Protein AF-A0A2N2NI74-F1 (afdb_monomer_lite)

Radius of gyration: 17.76 Å; chains: 1; bounding box: 33×50×48 Å

Structure (mmCIF, N/CA/C/O backbone):
data_AF-A0A2N2NI74-F1
#
_entry.id   AF-A0A2N2NI74-F1
#
loop_
_atom_site.group_PDB
_atom_site.id
_atom_site.type_symbol
_atom_site.label_atom_id
_atom_site.label_alt_id
_atom_site.label_comp_id
_atom_site.label_asym_id
_atom_site.label_entity_id
_atom_site.label_seq_id
_atom_site.pdbx_PDB_ins_code
_atom_site.Cartn_x
_atom_site.Cartn_y
_atom_site.Cartn_z
_atom_site.occupancy
_atom_site.B_iso_or_equiv
_atom_site.auth_seq_id
_atom_site.auth_comp_id
_atom_site.auth_asym_id
_atom_site.auth_atom_id
_atom_site.pdbx_PDB_model_num
ATOM 1 N N . MET A 1 1 ? 14.004 14.098 11.185 1.00 42.38 1 MET A N 1
ATOM 2 C CA . MET A 1 1 ? 12.969 13.090 10.872 1.00 42.38 1 MET A CA 1
ATOM 3 C C . MET A 1 1 ? 12.201 13.603 9.666 1.00 42.38 1 MET A C 1
ATOM 5 O O . MET A 1 1 ? 11.615 14.668 9.789 1.00 42.38 1 MET A O 1
ATOM 9 N N . ASN A 1 2 ? 12.260 12.919 8.519 1.00 49.16 2 ASN A N 1
ATOM 10 C CA . ASN A 1 2 ? 11.377 13.231 7.388 1.00 49.16 2 ASN A CA 1
ATOM 11 C C . ASN A 1 2 ? 9.978 12.703 7.722 1.00 49.16 2 ASN A C 1
ATOM 13 O O . ASN A 1 2 ? 9.843 11.542 8.106 1.00 49.16 2 ASN A O 1
ATOM 17 N N . ALA A 1 3 ? 8.964 13.563 7.633 1.00 59.78 3 ALA A N 1
ATOM 18 C CA . ALA A 1 3 ? 7.573 13.231 7.950 1.00 59.78 3 ALA A CA 1
ATOM 19 C C . ALA A 1 3 ? 6.916 12.321 6.892 1.00 59.78 3 ALA A C 1
ATOM 21 O O . ALA A 1 3 ? 5.827 11.801 7.108 1.00 59.78 3 ALA A O 1
ATOM 22 N N . ASP A 1 4 ? 7.599 12.103 5.772 1.00 76.06 4 ASP A N 1
ATOM 23 C CA . ASP A 1 4 ? 7.008 11.584 4.540 1.00 76.06 4 ASP A CA 1
ATOM 24 C C . ASP A 1 4 ? 6.748 10.070 4.560 1.00 76.06 4 ASP A C 1
ATOM 26 O O . ASP A 1 4 ? 6.106 9.554 3.652 1.00 76.06 4 ASP A O 1
ATOM 30 N N . GLY A 1 5 ? 7.247 9.345 5.566 1.00 83.25 5 GLY A N 1
ATOM 31 C CA . GLY A 1 5 ? 7.149 7.883 5.662 1.00 83.25 5 GLY A CA 1
ATOM 32 C C . GLY A 1 5 ? 6.223 7.373 6.760 1.00 83.25 5 GLY A C 1
ATOM 33 O O . GLY A 1 5 ? 6.423 6.263 7.246 1.00 83.25 5 GLY A O 1
ATOM 34 N N . TYR A 1 6 ? 5.254 8.174 7.205 1.00 90.00 6 TYR A N 1
ATOM 35 C CA . TYR A 1 6 ? 4.333 7.772 8.266 1.00 90.00 6 TYR A CA 1
ATOM 36 C C . TYR A 1 6 ? 2.890 7.702 7.787 1.00 90.00 6 TYR A C 1
ATOM 38 O O . TYR A 1 6 ? 2.381 8.612 7.139 1.00 90.00 6 TYR A O 1
ATOM 46 N N . LEU A 1 7 ? 2.218 6.634 8.200 1.00 91.19 7 LEU A N 1
ATOM 47 C CA . LEU A 1 7 ? 0.772 6.502 8.171 1.00 91.19 7 LEU A CA 1
ATOM 48 C C . LEU A 1 7 ? 0.187 6.875 9.521 1.00 91.19 7 LEU A C 1
ATOM 50 O O . LEU A 1 7 ? 0.759 6.539 10.558 1.00 91.19 7 LEU A O 1
ATOM 54 N N . VAL A 1 8 ? -0.972 7.526 9.508 1.00 90.94 8 VAL A N 1
ATOM 55 C CA . VAL A 1 8 ? -1.662 7.955 10.724 1.00 90.94 8 VAL A CA 1
ATOM 56 C C . VAL A 1 8 ? -3.137 7.583 10.636 1.00 90.94 8 VAL A C 1
ATOM 58 O O . VAL A 1 8 ? -3.795 7.902 9.648 1.00 90.94 8 VAL A O 1
ATOM 61 N N . ILE A 1 9 ? -3.661 6.943 11.683 1.00 89.62 9 ILE A N 1
ATOM 62 C CA . ILE A 1 9 ? -5.106 6.805 11.890 1.00 89.62 9 ILE A CA 1
ATOM 63 C C . ILE A 1 9 ? -5.584 8.002 12.703 1.00 89.62 9 ILE A C 1
ATOM 65 O O . ILE A 1 9 ? -5.093 8.253 13.807 1.00 89.62 9 ILE A O 1
ATOM 69 N N . LEU A 1 10 ? -6.573 8.711 12.166 1.00 89.69 10 LEU A N 1
ATOM 70 C CA . LEU A 1 10 ? -7.230 9.832 12.827 1.00 89.69 10 LEU A CA 1
ATOM 71 C C . LEU A 1 10 ? -8.628 9.412 13.287 1.00 89.69 10 LEU A C 1
ATOM 73 O O . LEU A 1 10 ? -9.407 8.878 12.498 1.00 89.69 10 LEU A O 1
ATOM 77 N N . ASP A 1 11 ? -8.960 9.688 14.547 1.00 85.88 11 ASP A N 1
ATOM 78 C CA . ASP A 1 11 ? -10.346 9.675 15.005 1.00 85.88 11 ASP A CA 1
ATOM 79 C C . ASP A 1 11 ? -11.043 10.960 14.552 1.00 85.88 11 ASP A C 1
ATOM 81 O O . ASP A 1 11 ? -10.556 12.061 14.822 1.00 85.88 11 ASP A O 1
ATOM 85 N N . ILE A 1 12 ? -12.180 10.804 13.873 1.00 88.06 12 ILE A N 1
ATOM 86 C CA . ILE A 1 12 ? -13.039 11.901 13.404 1.00 88.06 12 ILE A CA 1
ATOM 87 C C . ILE A 1 12 ? -14.424 11.890 14.065 1.00 88.06 12 ILE A C 1
ATOM 89 O O . ILE A 1 12 ? -15.326 12.601 13.628 1.00 88.06 12 ILE A O 1
ATOM 93 N N . SER A 1 13 ? -14.625 11.062 15.094 1.00 86.62 13 SER A N 1
ATOM 94 C CA . SER A 1 13 ? -15.914 10.938 15.787 1.00 86.62 13 SER A CA 1
ATOM 95 C C . SER A 1 13 ? -16.291 12.192 16.583 1.00 86.62 13 SER A C 1
ATOM 97 O O . SER A 1 13 ? -17.473 12.519 16.694 1.00 86.62 13 SER A O 1
ATOM 99 N N . THR A 1 14 ? -15.307 12.936 17.093 1.00 82.25 14 THR A N 1
ATOM 100 C CA . THR A 1 14 ? -15.507 14.250 17.717 1.00 82.25 14 THR A CA 1
ATOM 101 C C . THR A 1 14 ? -15.505 15.361 16.675 1.00 82.25 14 THR A C 1
ATOM 103 O O . THR A 1 14 ? -14.507 15.596 15.995 1.00 82.25 14 THR A O 1
ATOM 106 N N . GLN A 1 15 ? -16.611 16.105 16.593 1.00 74.25 15 GLN A N 1
ATOM 107 C CA . GLN A 1 15 ? -16.700 17.292 15.745 1.00 74.25 15 GLN A CA 1
ATOM 108 C C . GLN A 1 15 ? -15.583 18.286 16.112 1.00 74.25 15 GLN A C 1
ATOM 110 O O . GLN A 1 15 ? -15.420 18.649 17.275 1.00 74.25 15 GLN A O 1
ATOM 115 N N . ASN A 1 16 ? -14.834 18.728 15.098 1.00 73.88 16 ASN A N 1
ATOM 116 C CA . ASN A 1 16 ? -13.759 19.729 15.154 1.00 73.88 16 ASN A CA 1
ATOM 117 C C . ASN A 1 16 ? -12.423 19.309 15.793 1.00 73.88 16 ASN A C 1
ATOM 119 O O . ASN A 1 16 ? -11.556 20.168 15.958 1.00 73.88 16 ASN A O 1
ATOM 123 N N . MET A 1 17 ? -12.204 18.029 16.110 1.00 81.00 17 MET A N 1
ATOM 124 C CA . MET A 1 17 ? -10.887 17.556 16.552 1.00 81.00 17 MET A CA 1
ATOM 125 C C . MET A 1 17 ? -10.465 16.288 15.820 1.00 81.00 17 MET A C 1
ATOM 127 O O . MET A 1 17 ? -11.183 15.294 15.822 1.00 81.00 17 MET A O 1
ATOM 131 N N . PHE A 1 18 ? -9.259 16.330 15.254 1.00 86.19 18 PHE A N 1
ATOM 132 C CA . PHE A 1 18 ? -8.553 15.159 14.750 1.00 86.19 18 PHE A CA 1
ATOM 133 C C . PHE A 1 18 ? -7.617 14.658 15.841 1.00 86.19 18 PHE A C 1
ATOM 135 O O . PHE A 1 18 ? -6.635 15.323 16.177 1.00 86.19 18 PHE A O 1
ATOM 142 N N . THR A 1 19 ? -7.911 13.493 16.407 1.00 85.94 19 THR A N 1
ATOM 143 C CA . THR A 1 19 ? -7.011 12.851 17.368 1.00 85.94 19 THR A CA 1
ATOM 144 C C . THR A 1 19 ? -6.275 11.719 16.671 1.00 85.94 19 THR A C 1
ATOM 146 O O . THR A 1 19 ? -6.901 10.804 16.146 1.00 85.94 19 THR A O 1
ATOM 149 N N . SER A 1 20 ? -4.942 11.780 16.648 1.00 87.31 20 SER A N 1
ATOM 150 C CA . SER A 1 20 ? -4.131 10.648 16.194 1.00 87.31 20 SER A CA 1
ATOM 151 C C . SER A 1 20 ? -4.301 9.492 17.176 1.00 87.31 20 SER A C 1
ATOM 153 O O . SER A 1 20 ? -3.987 9.636 18.357 1.00 87.31 20 SER A O 1
ATOM 155 N N . ILE A 1 21 ? -4.827 8.366 16.692 1.00 89.19 21 ILE A N 1
ATOM 156 C CA . ILE A 1 21 ? -4.970 7.135 17.482 1.00 89.19 21 ILE A CA 1
ATOM 157 C C . ILE A 1 21 ? -3.691 6.307 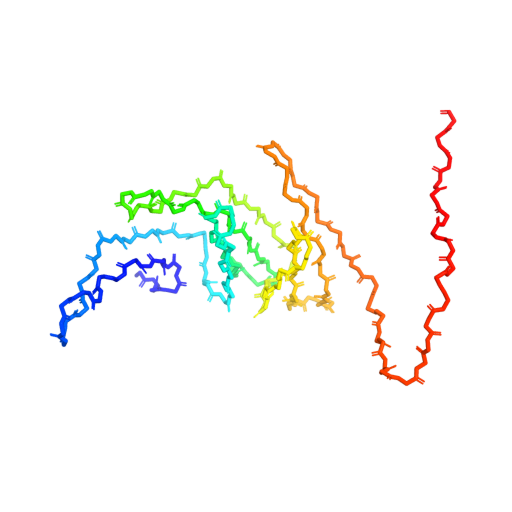17.375 1.00 89.19 21 ILE A C 1
ATOM 159 O O . ILE A 1 21 ? -3.253 5.688 18.343 1.00 89.19 21 ILE A O 1
ATOM 163 N N . GLN A 1 22 ? -3.085 6.293 16.189 1.00 90.69 22 GLN A N 1
ATOM 164 C CA . GLN A 1 22 ? -1.898 5.502 15.922 1.00 90.69 22 GLN A CA 1
ATOM 165 C C . GLN A 1 22 ? -1.099 6.095 14.770 1.00 90.69 22 GLN A C 1
ATOM 167 O O . GLN A 1 22 ? -1.660 6.598 13.796 1.00 90.69 22 GLN A O 1
ATOM 172 N N . GLN A 1 23 ? 0.218 5.943 14.864 1.00 91.81 23 GLN A N 1
ATOM 173 C CA . GLN A 1 23 ? 1.163 6.230 13.801 1.00 91.81 23 GLN A CA 1
ATOM 174 C C . GLN A 1 23 ? 1.976 4.973 13.482 1.00 91.81 23 GLN A C 1
ATOM 176 O O . GLN A 1 23 ? 2.438 4.279 14.387 1.00 91.81 23 GLN A O 1
ATOM 181 N N . LEU A 1 24 ? 2.158 4.692 12.195 1.00 92.62 24 LEU A N 1
ATOM 182 C CA . LEU A 1 24 ? 2.943 3.574 11.688 1.00 92.62 24 LEU A CA 1
ATOM 183 C C . LEU A 1 24 ? 4.039 4.110 10.765 1.00 92.62 24 LEU A C 1
ATOM 185 O O . LEU A 1 24 ? 3.749 4.823 9.808 1.00 92.62 24 LEU A O 1
ATOM 189 N N . GLY A 1 25 ? 5.296 3.781 11.064 1.00 92.50 25 GLY A N 1
ATOM 190 C CA . GLY A 1 25 ? 6.428 4.095 10.192 1.00 92.50 25 GLY A CA 1
ATOM 191 C C . GLY A 1 25 ? 6.561 3.078 9.062 1.00 92.50 25 GLY A C 1
ATOM 192 O O . GLY A 1 25 ? 6.399 1.879 9.285 1.00 92.50 25 GLY A O 1
ATOM 193 N N . LEU A 1 26 ? 6.871 3.562 7.864 1.00 92.44 26 LEU A N 1
ATOM 194 C CA . LEU A 1 26 ? 7.113 2.769 6.662 1.00 92.44 26 LEU A CA 1
ATOM 195 C C . LEU A 1 26 ? 8.533 2.990 6.132 1.00 92.44 26 LEU A C 1
ATOM 197 O O . LEU A 1 26 ? 9.249 3.892 6.564 1.00 92.44 26 LEU A O 1
ATOM 201 N N . THR A 1 27 ? 8.935 2.145 5.183 1.00 89.19 27 THR A N 1
ATOM 202 C CA . THR A 1 27 ? 10.308 2.069 4.660 1.00 89.19 27 THR A CA 1
ATOM 203 C C . THR A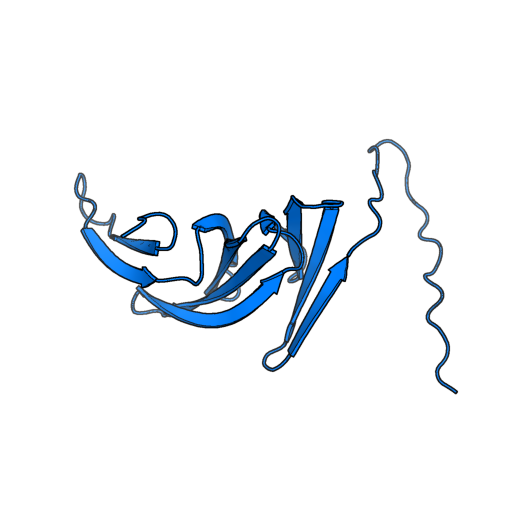 1 27 ? 10.776 3.342 3.946 1.00 89.19 27 THR A C 1
ATOM 205 O O . THR A 1 27 ? 11.975 3.604 3.900 1.00 89.19 27 THR A O 1
ATOM 208 N N . GLY A 1 28 ? 9.867 4.148 3.395 1.00 91.44 28 GLY A N 1
ATOM 209 C CA . GLY A 1 28 ? 10.226 5.337 2.623 1.00 91.44 28 GLY A CA 1
ATOM 210 C C . GLY A 1 28 ? 9.092 6.351 2.499 1.00 91.44 28 GLY A C 1
ATOM 211 O O . GLY A 1 28 ? 8.063 6.222 3.159 1.00 91.44 28 GLY A O 1
ATOM 212 N N . SER A 1 29 ? 9.281 7.354 1.641 1.00 93.25 29 SER A N 1
ATOM 213 C CA . SER A 1 29 ? 8.309 8.427 1.410 1.00 93.25 29 SER A CA 1
ATOM 214 C C . SER A 1 29 ? 7.078 7.908 0.671 1.00 93.25 29 SER A C 1
ATOM 216 O O . SER A 1 29 ? 7.197 7.361 -0.424 1.00 93.25 29 SER A O 1
ATOM 218 N N . LEU A 1 30 ? 5.897 8.106 1.245 1.00 94.00 30 LEU A N 1
ATOM 219 C CA . LEU A 1 30 ? 4.621 7.699 0.669 1.00 94.00 30 LEU A CA 1
ATOM 220 C C . LEU A 1 30 ? 4.250 8.535 -0.554 1.00 94.00 30 LEU A C 1
ATOM 222 O O . LEU A 1 30 ? 4.387 9.756 -0.559 1.00 94.00 30 LEU A O 1
ATOM 226 N N . THR A 1 31 ? 3.726 7.869 -1.576 1.00 94.38 31 THR A N 1
ATOM 227 C CA . THR A 1 31 ? 3.293 8.502 -2.831 1.00 94.38 31 THR A CA 1
ATOM 228 C C . THR A 1 31 ? 1.886 8.085 -3.235 1.00 94.38 31 THR A C 1
ATOM 230 O O . THR A 1 31 ? 1.166 8.878 -3.834 1.00 94.38 31 THR A O 1
ATOM 233 N N . ALA A 1 32 ? 1.471 6.863 -2.899 1.00 94.81 32 ALA A N 1
ATOM 234 C CA . ALA A 1 32 ? 0.168 6.334 -3.272 1.00 94.81 32 ALA A CA 1
ATOM 235 C C . ALA A 1 32 ? -0.373 5.396 -2.198 1.00 94.81 32 ALA A C 1
ATOM 237 O O . ALA A 1 32 ? 0.379 4.660 -1.565 1.00 94.81 32 ALA A O 1
ATOM 238 N N . MET A 1 33 ? -1.689 5.393 -2.010 1.00 96.06 33 MET A N 1
ATOM 239 C CA . MET A 1 33 ? -2.360 4.483 -1.086 1.00 96.06 33 MET A CA 1
ATOM 240 C C . MET A 1 33 ? -3.721 4.083 -1.635 1.00 96.06 33 MET A C 1
ATOM 242 O O . MET A 1 33 ? -4.379 4.885 -2.296 1.00 96.06 33 MET A O 1
ATOM 246 N N . ILE A 1 34 ? -4.151 2.859 -1.344 1.00 96.06 34 ILE A N 1
ATOM 247 C CA . ILE A 1 34 ? -5.488 2.377 -1.684 1.00 96.06 34 ILE A CA 1
ATOM 248 C C . ILE A 1 34 ? -5.976 1.381 -0.632 1.00 96.06 34 ILE A C 1
ATOM 250 O O . ILE A 1 34 ? -5.220 0.522 -0.183 1.00 96.06 34 ILE A O 1
ATOM 254 N N . PHE A 1 35 ? -7.235 1.518 -0.221 1.00 94.25 35 PHE A N 1
ATOM 255 C CA . PHE A 1 35 ? -7.859 0.664 0.784 1.00 94.25 35 PHE A CA 1
ATOM 256 C C . PHE A 1 35 ? -8.810 -0.333 0.122 1.00 94.25 35 PHE A C 1
ATOM 258 O O . PHE A 1 35 ? -9.670 0.064 -0.666 1.00 94.25 35 PHE A O 1
ATOM 265 N N . ASP A 1 36 ? -8.658 -1.609 0.463 1.00 92.88 36 ASP A N 1
ATOM 266 C CA . ASP A 1 36 ? -9.588 -2.677 0.124 1.00 92.88 36 ASP A CA 1
ATOM 267 C C . ASP A 1 36 ? -10.521 -2.954 1.319 1.00 92.88 36 ASP A C 1
ATOM 269 O O . ASP A 1 36 ? -10.112 -3.597 2.292 1.00 92.88 36 ASP A O 1
ATOM 273 N N . PRO A 1 37 ? -11.790 -2.510 1.267 1.00 89.81 37 PRO A N 1
ATOM 274 C CA . PRO A 1 37 ? -12.732 -2.723 2.357 1.00 89.81 37 PRO A CA 1
ATOM 275 C C . PRO A 1 37 ? -13.181 -4.181 2.504 1.00 89.81 37 PRO A C 1
ATOM 277 O O . PRO A 1 37 ? -13.703 -4.534 3.558 1.00 89.81 37 PRO A O 1
ATOM 280 N N . GLN A 1 38 ? -13.023 -5.030 1.480 1.00 89.19 38 GLN A N 1
ATOM 281 C CA . GLN A 1 38 ? -13.457 -6.430 1.559 1.00 89.19 38 GLN A CA 1
ATOM 282 C C . GLN A 1 38 ? -12.496 -7.265 2.400 1.00 89.19 38 GLN A C 1
ATOM 284 O O . GLN A 1 38 ? -12.927 -8.117 3.175 1.00 89.19 38 GLN A O 1
ATOM 289 N N . SER A 1 39 ? -11.198 -7.003 2.252 1.00 88.25 39 SER A N 1
ATOM 290 C CA . SER A 1 39 ? -10.135 -7.675 3.000 1.00 88.25 39 SER A CA 1
ATOM 291 C C . SER A 1 39 ? -9.651 -6.877 4.217 1.00 88.25 39 SER A C 1
ATOM 293 O O . SER A 1 39 ? -8.900 -7.411 5.029 1.00 88.25 39 SER A O 1
ATOM 295 N N . ASN A 1 40 ? -10.110 -5.630 4.376 1.00 91.19 40 ASN A N 1
ATOM 296 C CA . ASN A 1 40 ? -9.680 -4.696 5.419 1.00 91.19 40 ASN A CA 1
ATOM 297 C C . ASN A 1 40 ? -8.162 -4.425 5.389 1.00 91.19 40 ASN A C 1
ATOM 299 O O . ASN A 1 40 ? -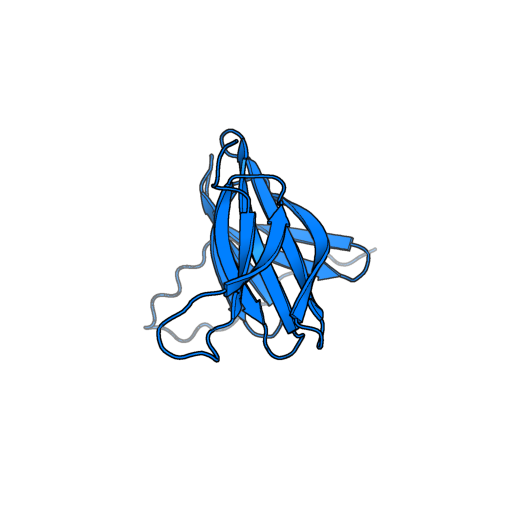7.485 -4.325 6.417 1.00 91.19 40 ASN A O 1
ATOM 303 N N . ILE A 1 41 ? -7.640 -4.317 4.165 1.00 93.19 41 ILE A N 1
ATOM 304 C CA . ILE A 1 41 ? -6.226 -4.118 3.865 1.00 93.19 41 ILE A CA 1
ATOM 305 C C . ILE A 1 41 ? -6.014 -2.734 3.260 1.00 93.19 41 ILE A C 1
ATOM 307 O O . ILE A 1 41 ? -6.688 -2.326 2.318 1.00 93.19 41 ILE A O 1
ATOM 311 N N . LEU A 1 42 ? -5.020 -2.017 3.771 1.00 95.06 42 LEU A N 1
ATOM 312 C CA . LEU A 1 42 ? -4.473 -0.814 3.167 1.00 95.06 42 LEU A CA 1
ATOM 313 C C . LEU A 1 42 ? -3.179 -1.167 2.432 1.00 95.06 42 LEU A C 1
ATOM 315 O O . LEU A 1 42 ? -2.227 -1.673 3.027 1.00 95.06 42 LEU A O 1
ATOM 319 N N . TYR A 1 43 ? -3.123 -0.855 1.145 1.00 95.25 43 TYR A N 1
ATOM 320 C CA . TYR A 1 43 ? -1.889 -0.889 0.375 1.00 95.25 43 TYR A CA 1
ATOM 321 C C . TYR A 1 43 ? -1.287 0.507 0.339 1.00 95.25 43 TYR A C 1
ATOM 323 O O . TYR A 1 43 ? -1.967 1.471 -0.016 1.00 95.25 43 TYR A O 1
ATOM 331 N N . ALA A 1 44 ? -0.011 0.612 0.688 1.00 96.00 44 ALA A N 1
ATOM 332 C CA . ALA A 1 44 ? 0.721 1.867 0.689 1.00 96.00 44 ALA A CA 1
ATOM 333 C C . ALA A 1 44 ? 1.995 1.721 -0.141 1.00 96.00 44 ALA A C 1
ATOM 335 O O . ALA A 1 44 ? 2.835 0.872 0.139 1.00 96.00 44 ALA A O 1
ATOM 336 N N . GLY A 1 45 ? 2.112 2.530 -1.186 1.00 95.25 45 GLY A N 1
ATOM 337 C CA . GLY A 1 45 ? 3.246 2.573 -2.091 1.00 95.25 45 GLY A CA 1
ATOM 338 C C . GLY A 1 45 ? 4.057 3.844 -1.890 1.00 95.25 45 GLY A C 1
ATOM 339 O O . GLY A 1 45 ? 3.515 4.908 -1.574 1.00 95.25 45 GLY A O 1
ATOM 340 N N . GLY A 1 46 ? 5.364 3.732 -2.083 1.00 94.62 46 GLY A N 1
ATOM 341 C CA . GLY A 1 46 ? 6.255 4.859 -1.877 1.00 94.62 46 GLY A CA 1
ATOM 342 C C . GLY A 1 46 ? 7.636 4.668 -2.470 1.00 94.62 46 GLY A C 1
ATOM 343 O O . GLY A 1 46 ? 7.931 3.676 -3.132 1.00 94.62 46 GLY A O 1
ATOM 344 N N . LYS A 1 47 ? 8.492 5.649 -2.219 1.00 94.44 47 LYS A N 1
ATOM 345 C CA . LYS A 1 47 ? 9.864 5.732 -2.707 1.00 94.44 47 LYS A CA 1
ATOM 346 C C . LYS A 1 47 ? 10.848 5.503 -1.564 1.00 94.44 47 LYS A C 1
ATOM 348 O O . LYS A 1 47 ? 10.746 6.164 -0.534 1.00 94.44 47 LYS A O 1
ATOM 353 N N . ILE A 1 48 ? 11.820 4.615 -1.769 1.00 91.31 48 ILE A N 1
ATOM 354 C CA . ILE A 1 48 ? 12.931 4.393 -0.829 1.00 91.31 48 ILE A CA 1
ATOM 355 C C . ILE A 1 48 ? 14.132 5.250 -1.251 1.00 91.31 48 ILE A C 1
ATOM 357 O O . ILE A 1 48 ? 14.620 6.079 -0.488 1.00 91.31 48 ILE A O 1
ATOM 361 N N . GLU A 1 49 ? 14.567 5.097 -2.504 1.00 85.50 49 GLU A N 1
ATOM 362 C CA . GLU A 1 49 ? 15.745 5.762 -3.073 1.00 85.50 49 GLU A CA 1
ATOM 363 C C . GLU A 1 49 ? 15.459 6.286 -4.490 1.00 85.50 49 GLU A C 1
ATOM 365 O O . GLU A 1 49 ? 14.322 6.296 -4.970 1.00 85.50 49 GLU A O 1
ATOM 370 N N . LYS A 1 50 ? 16.489 6.772 -5.194 1.00 81.75 50 LYS A N 1
ATOM 371 C CA . LYS A 1 50 ? 16.353 7.219 -6.582 1.00 81.75 50 LYS A CA 1
ATOM 372 C C . LYS A 1 50 ? 15.909 6.041 -7.459 1.00 81.75 50 LYS A C 1
ATOM 374 O O . LYS A 1 50 ? 16.693 5.140 -7.724 1.00 81.75 50 LYS A O 1
ATOM 379 N N . ASN A 1 51 ? 14.668 6.112 -7.939 1.00 83.50 51 ASN A N 1
ATOM 380 C CA . ASN A 1 51 ? 14.014 5.131 -8.809 1.00 83.50 51 ASN A CA 1
ATOM 381 C C . ASN A 1 51 ? 13.694 3.776 -8.162 1.00 83.50 51 ASN A C 1
ATOM 383 O O . ASN A 1 51 ? 13.308 2.884 -8.894 1.00 83.50 51 ASN A O 1
ATOM 387 N N . ILE A 1 52 ? 13.806 3.613 -6.840 1.00 91.12 52 ILE A N 1
ATOM 388 C CA . ILE A 1 52 ? 13.417 2.371 -6.149 1.00 91.12 52 ILE A CA 1
ATOM 389 C C . ILE A 1 52 ? 12.216 2.661 -5.259 1.00 91.12 52 ILE A C 1
ATOM 391 O O . ILE A 1 52 ? 12.200 3.653 -4.519 1.00 91.12 52 ILE A O 1
ATOM 395 N N . GLY A 1 53 ? 11.211 1.796 -5.345 1.00 94.06 53 GLY A N 1
ATOM 396 C CA . GLY A 1 53 ? 9.982 1.913 -4.582 1.00 94.06 53 GLY A CA 1
ATOM 397 C C . GLY A 1 53 ? 9.772 0.819 -3.564 1.00 94.06 53 GLY A C 1
ATOM 398 O O . GLY A 1 53 ? 10.536 -0.135 -3.478 1.00 94.06 53 GLY A O 1
ATOM 399 N N . PHE A 1 54 ? 8.660 0.934 -2.855 1.00 94.12 54 PHE A N 1
ATOM 400 C CA . PHE A 1 54 ? 8.101 -0.145 -2.061 1.00 94.12 54 PHE A CA 1
ATOM 401 C C . PHE A 1 54 ? 6.586 -0.185 -2.192 1.00 94.12 54 PHE A C 1
ATOM 403 O O . PHE A 1 54 ? 5.960 0.821 -2.537 1.00 94.12 54 PHE A O 1
ATOM 410 N N . ILE A 1 55 ? 6.009 -1.337 -1.863 1.00 95.19 55 ILE A N 1
ATOM 411 C CA . ILE A 1 55 ? 4.587 -1.485 -1.557 1.00 95.19 55 ILE A CA 1
ATOM 412 C C . ILE A 1 55 ? 4.455 -2.259 -0.251 1.00 95.19 55 ILE A C 1
ATOM 414 O O . ILE A 1 55 ? 4.947 -3.378 -0.121 1.00 95.19 55 ILE A O 1
ATOM 418 N N . SER A 1 56 ? 3.773 -1.663 0.718 1.00 94.69 56 SER A N 1
ATOM 419 C CA . SER A 1 56 ? 3.419 -2.285 1.986 1.00 94.69 56 SER A CA 1
ATOM 420 C C . SER A 1 56 ? 1.951 -2.698 1.985 1.00 94.69 56 SER A C 1
ATOM 422 O O . SER A 1 56 ? 1.072 -1.920 1.623 1.00 94.69 56 SER A O 1
ATOM 424 N N . THR A 1 57 ? 1.702 -3.928 2.421 1.00 94.44 57 THR A N 1
ATOM 425 C CA . THR A 1 57 ? 0.386 -4.486 2.735 1.00 94.44 57 THR A CA 1
ATOM 426 C C . THR A 1 57 ? 0.154 -4.342 4.226 1.00 94.44 57 THR A C 1
ATOM 428 O O . THR A 1 57 ? 0.946 -4.846 5.029 1.00 94.44 57 THR A O 1
ATOM 431 N N . ILE A 1 58 ? -0.908 -3.642 4.600 1.00 94.94 58 ILE A N 1
ATOM 432 C CA . ILE A 1 58 ? -1.161 -3.237 5.978 1.00 94.94 58 ILE A CA 1
ATOM 433 C C . ILE A 1 58 ? -2.557 -3.700 6.366 1.00 94.94 58 ILE A C 1
ATOM 435 O O . ILE A 1 58 ? -3.543 -3.302 5.757 1.00 94.94 58 ILE A O 1
ATOM 439 N N . GLU A 1 59 ? -2.636 -4.535 7.390 1.00 94.62 59 GLU A N 1
ATOM 440 C CA . GLU A 1 59 ? -3.896 -4.904 8.024 1.00 94.62 59 GLU A CA 1
ATOM 441 C C . GLU A 1 59 ? -4.376 -3.758 8.907 1.00 94.62 59 GLU A C 1
ATOM 443 O O . GLU A 1 59 ? -3.586 -3.211 9.684 1.00 94.62 59 GLU A O 1
ATOM 448 N N . ILE A 1 60 ? -5.662 -3.421 8.818 1.00 91.50 60 ILE A N 1
ATOM 449 C CA . ILE A 1 60 ? -6.329 -2.578 9.810 1.00 91.50 60 ILE A CA 1
ATOM 450 C C . ILE A 1 60 ? -7.165 -3.502 10.697 1.00 91.50 60 ILE A C 1
ATOM 452 O O . ILE A 1 60 ? -8.125 -4.097 10.232 1.00 91.50 60 ILE A O 1
ATOM 456 N N . THR A 1 61 ? -6.831 -3.662 11.973 1.00 90.50 61 THR A N 1
ATOM 457 C CA . THR A 1 61 ? -7.598 -4.536 12.873 1.00 90.50 61 THR A CA 1
ATOM 458 C C . THR A 1 61 ? -8.930 -3.888 13.285 1.00 90.50 61 THR A C 1
ATOM 460 O O . THR A 1 61 ? -9.073 -2.660 13.207 1.00 90.50 61 THR A O 1
ATOM 463 N N . PRO A 1 62 ? -9.917 -4.668 13.772 1.00 86.50 62 PRO A N 1
ATOM 464 C CA . PRO A 1 62 ? -11.164 -4.124 14.321 1.00 86.50 62 PRO A CA 1
ATOM 465 C C . PRO A 1 62 ? -10.952 -3.098 15.446 1.00 86.50 62 PRO A C 1
ATOM 467 O O . PRO A 1 62 ? -11.746 -2.173 15.609 1.00 86.50 62 PRO A O 1
ATOM 470 N N . GLU A 1 63 ? -9.848 -3.209 16.184 1.00 89.38 63 GLU A N 1
ATOM 471 C CA . GLU A 1 63 ? -9.432 -2.287 17.246 1.00 89.38 63 GLU A CA 1
ATOM 472 C C . GLU A 1 63 ? -8.789 -0.995 16.709 1.00 89.38 63 GLU A C 1
ATOM 474 O O . GLU A 1 63 ? -8.228 -0.219 17.483 1.00 89.38 63 GLU A O 1
ATOM 479 N N . ARG A 1 64 ? -8.877 -0.741 15.395 1.00 86.06 64 ARG A N 1
ATOM 480 C CA . ARG A 1 64 ? -8.287 0.415 14.700 1.00 86.06 64 ARG A CA 1
ATOM 481 C C . ARG A 1 64 ? -6.763 0.465 14.824 1.00 86.06 64 ARG A C 1
ATOM 483 O O . ARG A 1 64 ? -6.189 1.544 14.962 1.00 86.06 64 ARG A O 1
ATOM 490 N N . GLN A 1 65 ? -6.116 -0.699 14.769 1.00 90.69 65 GLN A N 1
ATOM 491 C CA . GLN A 1 65 ? -4.659 -0.800 14.739 1.00 90.69 65 GLN A CA 1
ATOM 492 C C . GLN A 1 65 ? -4.164 -1.170 13.340 1.00 90.69 65 GLN A C 1
ATOM 494 O O . GLN A 1 65 ? -4.689 -2.071 12.705 1.00 90.69 65 GLN A O 1
ATOM 499 N N . MET A 1 66 ? -3.124 -0.499 12.864 1.00 93.94 66 MET A N 1
ATOM 500 C CA . MET A 1 66 ? -2.380 -0.832 11.660 1.00 93.94 66 MET A CA 1
ATOM 501 C C . MET A 1 66 ? -1.254 -1.795 11.995 1.00 93.94 66 MET A C 1
ATOM 503 O O . MET A 1 66 ? -0.470 -1.554 12.922 1.00 93.94 66 MET A O 1
ATOM 507 N N . LYS A 1 67 ? -1.125 -2.834 11.177 1.00 93.06 67 LYS A N 1
ATOM 508 C CA . LYS A 1 67 ? -0.029 -3.794 11.231 1.00 93.06 67 LYS A CA 1
ATOM 509 C C . LYS A 1 67 ? 0.476 -4.068 9.822 1.00 93.06 67 LYS A C 1
ATOM 511 O O . LYS A 1 67 ? -0.279 -4.506 8.962 1.00 93.06 67 LYS A O 1
ATOM 516 N N . VAL A 1 68 ? 1.768 -3.849 9.585 1.00 93.19 68 VAL A N 1
ATOM 517 C CA . VAL A 1 68 ? 2.396 -4.267 8.323 1.00 93.19 68 VAL A CA 1
ATOM 518 C C . VAL A 1 68 ? 2.399 -5.795 8.278 1.00 93.19 68 VAL A C 1
ATOM 520 O O . VAL A 1 68 ? 3.022 -6.436 9.123 1.00 93.19 68 VAL A O 1
ATOM 523 N N . ILE A 1 69 ? 1.696 -6.372 7.303 1.00 92.56 69 ILE A N 1
ATOM 524 C CA . ILE A 1 69 ? 1.741 -7.811 7.014 1.00 92.56 69 ILE A CA 1
ATOM 525 C C . ILE A 1 69 ? 2.991 -8.113 6.193 1.00 92.56 69 ILE A C 1
ATOM 527 O O . ILE A 1 69 ? 3.726 -9.054 6.482 1.00 92.56 69 ILE A O 1
ATOM 531 N N . GLN A 1 70 ? 3.224 -7.303 5.162 1.00 90.94 70 GLN A N 1
ATOM 532 C CA . GLN A 1 70 ? 4.307 -7.502 4.213 1.00 90.94 70 GLN A CA 1
ATOM 533 C C . GLN A 1 70 ? 4.732 -6.171 3.606 1.00 90.94 70 GLN A C 1
ATOM 535 O O . GLN A 1 70 ? 3.903 -5.292 3.389 1.00 90.94 70 GLN A O 1
ATOM 540 N N . SER A 1 71 ? 6.014 -6.044 3.286 1.00 91.88 71 SER A N 1
ATOM 541 C CA . SER A 1 71 ? 6.519 -4.982 2.424 1.00 91.88 71 SER A CA 1
ATOM 542 C C . SER A 1 71 ? 7.402 -5.600 1.353 1.00 91.88 71 SER A C 1
ATOM 544 O O . SER A 1 71 ? 8.164 -6.522 1.647 1.00 91.88 71 SER A O 1
ATOM 546 N N . ILE A 1 72 ? 7.270 -5.118 0.125 1.00 91.62 72 ILE A N 1
ATOM 547 C CA . ILE A 1 72 ? 8.075 -5.551 -1.016 1.00 91.62 72 ILE A CA 1
ATOM 548 C C . ILE A 1 72 ? 8.783 -4.356 -1.623 1.00 91.62 72 ILE A C 1
ATOM 550 O O . ILE A 1 72 ? 8.217 -3.262 -1.672 1.00 91.62 72 ILE A O 1
ATOM 554 N N . ASP A 1 73 ? 9.976 -4.599 -2.147 1.00 92.50 73 ASP A N 1
ATOM 555 C CA . ASP A 1 73 ? 10.673 -3.626 -2.971 1.00 92.50 73 ASP A CA 1
ATOM 556 C C . ASP A 1 73 ? 10.098 -3.654 -4.387 1.00 92.50 73 ASP A C 1
ATOM 558 O O . ASP A 1 73 ? 9.812 -4.711 -4.957 1.00 92.50 73 ASP A O 1
ATOM 562 N N . MET A 1 74 ? 9.933 -2.470 -4.960 1.00 91.00 74 MET A N 1
ATOM 563 C CA . MET A 1 74 ? 9.542 -2.280 -6.347 1.00 91.00 74 MET A CA 1
ATOM 564 C C . MET A 1 74 ? 10.744 -1.763 -7.139 1.00 91.00 74 MET A C 1
ATOM 566 O O . MET A 1 74 ? 11.461 -0.878 -6.659 1.00 91.00 74 MET A O 1
ATOM 570 N N . PRO A 1 75 ? 10.945 -2.240 -8.380 1.00 89.94 75 PRO A N 1
ATOM 571 C CA . PRO A 1 75 ? 12.050 -1.783 -9.220 1.00 89.94 75 PRO A CA 1
ATOM 572 C C . PRO A 1 75 ? 11.935 -0.302 -9.611 1.00 89.94 75 PRO A C 1
ATOM 574 O O . PRO A 1 75 ? 12.921 0.279 -10.048 1.00 89.94 75 PRO A O 1
ATOM 577 N N . GLU A 1 76 ? 10.736 0.279 -9.489 1.00 92.12 76 GLU A N 1
ATOM 578 C CA . GLU A 1 76 ? 10.381 1.672 -9.774 1.00 92.12 76 GLU A CA 1
ATOM 579 C C . GLU A 1 7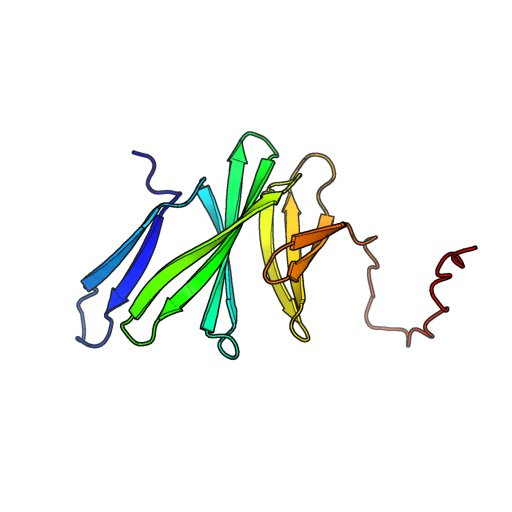6 ? 9.378 2.153 -8.718 1.00 92.12 76 GLU A C 1
ATOM 581 O O . GLU A 1 76 ? 8.603 1.346 -8.200 1.00 92.12 76 GLU A O 1
ATOM 586 N N . PHE A 1 77 ? 9.382 3.440 -8.355 1.00 92.56 77 PHE A N 1
ATOM 587 C CA . PHE A 1 77 ? 8.530 3.893 -7.254 1.00 92.56 77 PHE A CA 1
ATOM 588 C C . PHE A 1 77 ? 7.075 4.071 -7.701 1.00 92.56 77 PHE A C 1
ATOM 590 O O . PHE A 1 77 ? 6.827 4.718 -8.721 1.00 92.56 77 PHE A O 1
ATOM 597 N N . PRO A 1 78 ? 6.095 3.522 -6.959 1.00 94.31 78 PRO A N 1
ATOM 598 C CA . PRO A 1 78 ? 4.684 3.755 -7.237 1.00 94.31 78 PRO A CA 1
ATOM 599 C C . PRO A 1 78 ? 4.359 5.251 -7.255 1.00 94.31 78 PRO A C 1
ATOM 601 O O . PRO A 1 78 ? 4.810 5.995 -6.391 1.00 94.31 78 PRO A O 1
ATOM 604 N N . LEU A 1 79 ? 3.540 5.692 -8.200 1.00 94.69 79 LEU A N 1
ATOM 605 C CA . LEU A 1 79 ? 2.869 6.999 -8.198 1.00 94.69 79 LEU A CA 1
ATOM 606 C C . LEU A 1 79 ? 1.363 6.868 -7.994 1.00 94.69 79 LEU A C 1
ATOM 608 O O . LEU A 1 79 ? 0.696 7.798 -7.554 1.00 94.69 79 LEU A O 1
ATOM 612 N N . SER A 1 80 ? 0.815 5.719 -8.370 1.00 95.25 80 SER A N 1
ATOM 613 C CA . SER A 1 80 ? -0.603 5.417 -8.267 1.00 95.25 80 SER A CA 1
ATOM 614 C C . SER A 1 80 ? -0.781 3.944 -7.946 1.00 95.25 80 SER A C 1
ATOM 616 O O . SER A 1 80 ? 0.056 3.109 -8.306 1.00 95.25 80 SER A O 1
ATOM 618 N N . LEU A 1 81 ? -1.881 3.640 -7.265 1.00 96.06 81 LEU A N 1
ATOM 619 C CA . LEU A 1 81 ? -2.330 2.286 -6.991 1.00 96.06 81 LEU A CA 1
ATOM 620 C C . LEU A 1 81 ? -3.786 2.150 -7.433 1.00 96.06 81 LEU A C 1
ATOM 622 O O . LEU A 1 81 ? -4.563 3.098 -7.324 1.00 96.06 81 LEU A O 1
ATOM 626 N N . GLY A 1 82 ? -4.145 0.974 -7.931 1.00 95.00 82 GLY A N 1
ATOM 627 C CA . GLY A 1 82 ? -5.501 0.635 -8.344 1.00 95.00 82 GLY A CA 1
ATOM 628 C C . GLY A 1 82 ? -5.857 -0.777 -7.906 1.00 95.00 82 GLY A C 1
ATOM 629 O O . GLY A 1 82 ? -5.003 -1.659 -7.910 1.00 95.00 82 GLY A O 1
ATOM 630 N N . LEU A 1 83 ? -7.118 -0.988 -7.540 1.00 91.62 83 LEU A N 1
ATOM 631 C CA . LEU A 1 83 ? -7.666 -2.305 -7.234 1.00 91.62 83 LEU A CA 1
ATOM 632 C C . LEU A 1 83 ? -8.683 -2.672 -8.309 1.00 91.62 83 LEU A C 1
ATOM 634 O O . LEU A 1 83 ? -9.575 -1.881 -8.612 1.00 91.62 83 LEU A O 1
ATOM 638 N N . ALA A 1 84 ? -8.561 -3.871 -8.869 1.00 87.88 84 ALA A N 1
ATOM 639 C CA . ALA A 1 84 ? -9.566 -4.436 -9.761 1.00 87.88 84 ALA A CA 1
ATOM 640 C C . ALA A 1 84 ? -9.620 -5.952 -9.577 1.00 87.88 84 ALA A C 1
ATOM 642 O O . ALA A 1 84 ? -8.584 -6.609 -9.607 1.00 87.88 84 ALA A O 1
ATOM 643 N N . GLU A 1 85 ? -10.823 -6.494 -9.367 1.00 82.81 85 GLU A N 1
ATOM 644 C CA . GLU A 1 85 ? -11.071 -7.944 -9.266 1.00 82.81 85 GLU A CA 1
ATOM 645 C C . GLU A 1 85 ? -10.142 -8.666 -8.263 1.00 82.81 85 GLU A C 1
ATOM 647 O O . GLU A 1 85 ? -9.639 -9.756 -8.523 1.00 82.81 85 GLU A O 1
ATOM 652 N N . GLY A 1 86 ? -9.866 -8.037 -7.113 1.00 79.31 86 GLY A N 1
ATOM 653 C CA . GLY A 1 86 ? -8.969 -8.588 -6.085 1.00 79.31 86 GLY A CA 1
ATOM 654 C C . GLY A 1 86 ? -7.475 -8.521 -6.429 1.00 79.31 86 GLY A C 1
ATOM 655 O O . GLY A 1 86 ? -6.653 -9.066 -5.699 1.00 79.31 86 GLY A O 1
ATOM 656 N N . SER A 1 87 ? -7.109 -7.852 -7.524 1.00 86.25 87 SER A N 1
ATOM 657 C CA . SER A 1 87 ? -5.725 -7.631 -7.943 1.00 86.25 87 SER A CA 1
ATOM 658 C C . SER A 1 87 ? -5.284 -6.193 -7.684 1.00 86.25 87 SER A C 1
ATOM 660 O O . SER A 1 87 ? -6.051 -5.248 -7.891 1.00 86.25 87 SER A O 1
ATOM 662 N N . LEU A 1 88 ? -4.023 -6.030 -7.274 1.00 92.69 88 LEU A N 1
ATOM 663 C CA . LEU A 1 88 ? -3.392 -4.730 -7.073 1.00 92.69 88 LEU A CA 1
ATOM 664 C C . LEU A 1 88 ? -2.577 -4.339 -8.307 1.00 92.69 88 LEU A C 1
ATOM 666 O O . LEU A 1 88 ? -1.741 -5.098 -8.791 1.00 92.69 88 LEU A O 1
ATOM 670 N N . PHE A 1 89 ? -2.783 -3.117 -8.777 1.00 94.19 89 PHE A N 1
ATOM 671 C CA . PHE A 1 89 ? -2.038 -2.511 -9.870 1.00 94.19 89 PHE A CA 1
ATOM 672 C C . PHE A 1 89 ? -1.273 -1.297 -9.363 1.00 94.19 89 PHE A C 1
ATOM 674 O O . PHE A 1 89 ? -1.780 -0.546 -8.531 1.00 94.19 89 PHE A O 1
ATOM 681 N N . SER A 1 90 ? -0.076 -1.070 -9.896 1.00 94.88 90 SER A N 1
ATOM 682 C CA . SER A 1 90 ? 0.703 0.134 -9.627 1.00 94.88 90 SER A CA 1
ATOM 683 C C . SER A 1 90 ? 1.160 0.787 -10.918 1.00 94.88 90 SER A C 1
ATOM 685 O O . SER A 1 90 ? 1.844 0.166 -11.729 1.00 94.88 90 SER A O 1
ATOM 687 N N . GLY A 1 91 ? 0.797 2.055 -11.097 1.00 94.81 91 GLY A N 1
ATOM 688 C CA . GLY A 1 91 ? 1.498 2.924 -12.030 1.00 94.81 91 GLY A CA 1
ATOM 689 C C . GLY A 1 91 ? 2.739 3.456 -11.330 1.00 94.81 91 GLY A C 1
ATOM 690 O O . GLY A 1 91 ? 2.603 4.138 -10.314 1.00 94.81 91 GLY A O 1
ATOM 691 N N . ALA A 1 92 ? 3.921 3.137 -11.846 1.00 92.88 92 ALA A N 1
ATOM 692 C CA . ALA A 1 92 ? 5.195 3.515 -11.247 1.00 92.88 92 ALA A CA 1
ATOM 693 C C . ALA A 1 92 ? 6.011 4.430 -12.167 1.00 92.88 92 ALA A C 1
ATOM 695 O O . ALA A 1 92 ? 5.919 4.352 -13.396 1.00 92.88 92 ALA A O 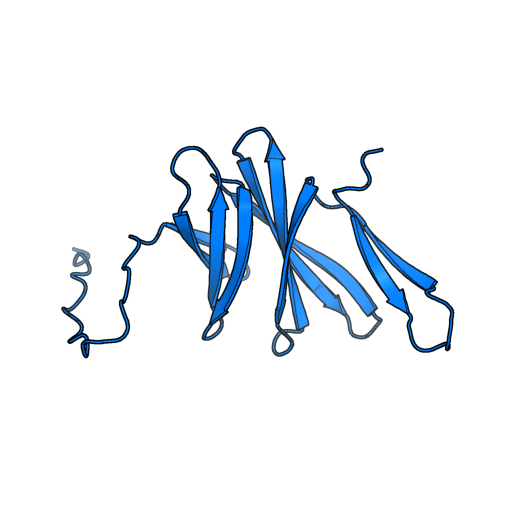1
ATOM 696 N N . GLU A 1 93 ? 6.820 5.285 -11.547 1.00 89.19 93 GLU A N 1
ATOM 697 C CA . GLU A 1 93 ? 7.790 6.157 -12.201 1.00 89.19 93 GLU A CA 1
ATOM 698 C C . GLU A 1 93 ? 9.213 5.705 -11.855 1.00 89.19 93 GLU A C 1
ATOM 700 O O . GLU A 1 93 ? 9.521 5.259 -10.747 1.00 89.19 93 GLU A O 1
ATOM 705 N N . GLY A 1 94 ? 10.101 5.802 -12.838 1.00 85.88 94 GLY A N 1
ATOM 706 C CA . GLY A 1 94 ? 11.477 5.360 -12.721 1.00 85.88 94 GLY A CA 1
ATOM 707 C C . GLY A 1 94 ? 12.189 5.465 -14.059 1.00 85.88 94 GLY A C 1
ATOM 708 O O . GLY A 1 94 ? 11.973 6.407 -14.816 1.00 85.88 94 GLY A O 1
ATOM 709 N N . TYR A 1 95 ? 13.056 4.501 -14.351 1.00 81.75 95 TYR A N 1
ATOM 710 C CA . TYR A 1 95 ? 13.859 4.531 -15.571 1.00 81.75 95 TYR A CA 1
ATOM 711 C C . TYR A 1 95 ? 13.019 4.319 -16.838 1.00 81.75 95 TYR A C 1
ATOM 713 O O . TYR A 1 95 ? 13.219 4.996 -17.842 1.00 81.75 95 TYR A O 1
ATOM 721 N N . GLN A 1 96 ? 12.078 3.383 -16.788 1.00 83.94 96 GLN A N 1
ATOM 722 C CA . GLN A 1 96 ? 11.128 3.110 -17.863 1.00 83.94 96 GLN A CA 1
ATOM 723 C C . GLN A 1 96 ? 9.717 3.566 -17.497 1.00 83.94 96 GLN A C 1
ATOM 725 O O . GLN A 1 96 ? 8.923 3.862 -18.388 1.00 83.94 96 GLN A O 1
ATOM 730 N N . GLY A 1 97 ? 9.398 3.573 -16.201 1.00 87.75 97 GLY A N 1
ATOM 731 C CA . GLY A 1 97 ? 8.029 3.676 -15.725 1.00 87.75 97 GLY A CA 1
ATOM 732 C C . GLY A 1 97 ? 7.169 2.504 -16.207 1.00 87.75 97 GLY A C 1
ATOM 733 O O . GLY A 1 97 ? 7.609 1.602 -16.940 1.00 87.75 97 GLY A O 1
ATOM 734 N N . GLY A 1 98 ? 5.899 2.525 -15.819 1.00 89.56 98 GLY A N 1
ATOM 735 C CA . GLY A 1 98 ? 4.882 1.665 -16.417 1.00 89.56 98 GLY A CA 1
ATOM 736 C C . GLY A 1 98 ? 3.834 1.169 -15.438 1.00 89.56 98 GLY A C 1
ATOM 737 O O . GLY A 1 98 ? 3.743 1.629 -14.302 1.00 89.56 98 GLY A O 1
ATOM 738 N N . LEU A 1 99 ? 3.031 0.221 -15.921 1.00 91.62 99 LEU A N 1
ATOM 739 C CA . LEU A 1 99 ? 1.989 -0.439 -15.149 1.00 91.62 99 LEU A CA 1
ATOM 740 C C . LEU A 1 99 ? 2.480 -1.809 -14.676 1.00 91.62 99 LEU A C 1
ATOM 742 O O . LEU A 1 99 ? 2.929 -2.636 -15.471 1.00 91.62 99 LEU A O 1
ATOM 746 N N . TYR A 1 100 ? 2.351 -2.052 -13.381 1.00 89.75 100 TYR A N 1
ATOM 747 C CA . TYR A 1 100 ? 2.717 -3.296 -12.724 1.00 89.75 100 TYR A CA 1
ATOM 748 C C . TYR A 1 100 ? 1.463 -3.950 -12.152 1.00 89.75 100 TYR A C 1
ATOM 750 O O . TYR A 1 100 ? 0.669 -3.286 -11.492 1.00 89.75 100 TYR A O 1
ATOM 758 N N . LEU A 1 101 ? 1.299 -5.248 -12.391 1.00 90.19 101 LEU A N 1
ATOM 759 C CA . LEU A 1 101 ? 0.393 -6.113 -11.644 1.00 90.19 101 LEU A CA 1
ATOM 760 C C . LEU A 1 101 ? 1.163 -6.696 -10.458 1.00 90.19 101 LEU A C 1
ATOM 762 O O . LEU A 1 101 ? 2.237 -7.273 -10.637 1.00 90.19 101 LEU A O 1
ATOM 766 N N . ILE A 1 102 ? 0.616 -6.547 -9.258 1.00 88.31 102 ILE A N 1
ATOM 767 C CA . ILE A 1 102 ? 1.209 -7.027 -8.012 1.00 88.31 102 ILE A CA 1
ATOM 768 C C . ILE A 1 102 ? 0.302 -8.118 -7.455 1.00 88.31 102 ILE A C 1
ATOM 770 O O . ILE A 1 102 ? -0.816 -7.862 -7.007 1.00 88.31 102 ILE A O 1
ATOM 774 N N . LEU A 1 103 ? 0.794 -9.352 -7.498 1.00 82.31 103 LEU A N 1
ATOM 775 C CA . LEU A 1 103 ? 0.102 -10.524 -6.978 1.00 82.31 103 LEU A CA 1
ATOM 776 C C . LEU A 1 103 ? 0.649 -10.845 -5.594 1.00 82.31 103 LEU A C 1
ATOM 778 O O . LEU A 1 103 ? 1.796 -11.278 -5.467 1.00 82.31 103 LEU A O 1
ATOM 782 N N . ILE A 1 104 ? -0.169 -10.624 -4.569 1.00 70.06 104 ILE A N 1
ATOM 783 C CA . ILE A 1 104 ? 0.215 -10.809 -3.170 1.00 70.06 104 ILE A CA 1
ATOM 784 C C . ILE A 1 104 ? -0.357 -12.135 -2.684 1.00 70.06 104 ILE A C 1
ATOM 786 O O . ILE A 1 104 ? -1.568 -12.295 -2.554 1.00 70.06 104 ILE A O 1
ATOM 790 N N . PHE A 1 105 ? 0.524 -13.094 -2.419 1.00 69.88 105 PHE A N 1
ATOM 791 C CA . PHE A 1 105 ? 0.200 -14.369 -1.790 1.00 69.88 105 PHE A CA 1
ATOM 792 C C . PHE A 1 105 ? 0.708 -14.349 -0.345 1.00 69.88 105 PHE A C 1
ATOM 794 O O . PHE A 1 105 ? 1.736 -13.744 -0.059 1.00 69.88 105 PHE A O 1
ATOM 801 N N . ILE A 1 106 ? 0.039 -15.078 0.555 1.00 56.16 106 ILE A N 1
ATOM 802 C CA . ILE A 1 106 ? 0.302 -15.115 2.015 1.00 56.16 106 ILE A CA 1
ATOM 803 C C . ILE A 1 106 ? 1.793 -15.326 2.383 1.00 56.16 106 ILE A C 1
ATOM 805 O O . ILE A 1 106 ? 2.218 -14.967 3.476 1.00 56.16 106 ILE A O 1
ATOM 809 N N . ILE A 1 107 ? 2.599 -15.882 1.473 1.00 56.50 107 ILE A N 1
ATOM 810 C CA . ILE A 1 107 ? 4.032 -16.169 1.653 1.00 56.50 107 ILE A CA 1
ATOM 811 C C . ILE A 1 107 ? 4.926 -15.712 0.489 1.00 56.50 107 ILE A C 1
ATOM 813 O O . ILE A 1 107 ? 6.140 -15.854 0.579 1.00 56.50 107 ILE A O 1
ATOM 817 N N . ASN A 1 108 ? 4.372 -15.182 -0.607 1.00 55.78 108 ASN A N 1
ATOM 818 C CA . ASN A 1 108 ? 5.146 -14.817 -1.799 1.00 55.78 108 ASN A CA 1
ATOM 819 C C . ASN A 1 108 ? 4.505 -13.643 -2.528 1.00 55.78 108 ASN A C 1
ATOM 821 O O . ASN A 1 108 ? 3.290 -13.499 -2.525 1.00 55.78 108 ASN A O 1
ATOM 825 N N . VAL A 1 109 ? 5.310 -12.844 -3.221 1.00 61.25 109 VAL A N 1
ATOM 826 C CA . VAL A 1 109 ? 4.788 -11.797 -4.099 1.00 61.25 109 VAL A CA 1
ATOM 827 C C . VAL A 1 109 ? 5.378 -11.953 -5.483 1.00 61.25 109 VAL A C 1
ATOM 829 O O . VAL A 1 109 ? 6.574 -12.194 -5.635 1.00 61.25 109 VAL A O 1
ATOM 832 N N . CYS A 1 110 ? 4.527 -11.821 -6.495 1.00 72.50 110 CYS A N 1
ATOM 833 C CA . CYS A 1 110 ? 4.945 -11.758 -7.884 1.00 72.50 110 CYS A CA 1
ATOM 834 C C . CYS A 1 110 ? 4.608 -10.372 -8.434 1.00 72.50 110 CYS A C 1
ATOM 836 O O . CYS A 1 110 ? 3.450 -9.955 -8.419 1.00 72.50 110 CYS A O 1
ATOM 838 N N . ILE A 1 111 ? 5.630 -9.659 -8.906 1.00 71.69 111 ILE A N 1
ATOM 839 C CA . ILE A 1 111 ? 5.473 -8.377 -9.590 1.00 71.69 111 ILE A CA 1
ATOM 840 C C . ILE A 1 111 ? 5.637 -8.644 -11.081 1.00 71.69 111 ILE A C 1
ATOM 842 O O . ILE A 1 111 ? 6.699 -9.074 -11.533 1.00 71.69 111 ILE A O 1
ATOM 846 N N . ILE A 1 112 ? 4.586 -8.379 -11.847 1.00 74.75 112 ILE A N 1
ATOM 847 C CA . ILE A 1 112 ? 4.566 -8.571 -13.293 1.00 74.75 112 ILE A CA 1
ATOM 848 C C . ILE A 1 112 ? 4.410 -7.200 -13.939 1.00 74.75 112 ILE A C 1
ATOM 850 O O . ILE A 1 112 ? 3.374 -6.550 -13.800 1.00 74.75 112 ILE A O 1
ATOM 854 N N . LYS A 1 113 ? 5.435 -6.748 -14.666 1.00 80.44 113 LYS A N 1
ATOM 855 C CA . LYS A 1 113 ? 5.316 -5.550 -15.502 1.00 80.44 113 LYS A CA 1
ATOM 856 C C . LYS A 1 113 ? 4.426 -5.877 -16.698 1.00 80.44 113 LYS A C 1
ATOM 858 O O . LYS A 1 113 ? 4.735 -6.786 -17.467 1.00 80.44 113 LYS A O 1
ATOM 863 N N . LEU A 1 114 ? 3.326 -5.148 -16.847 1.00 74.00 114 LEU A N 1
ATOM 864 C CA . LEU A 1 114 ? 2.397 -5.349 -17.950 1.00 74.00 114 LEU A CA 1
ATOM 865 C C . LEU A 1 114 ? 2.857 -4.545 -19.175 1.00 74.00 114 LEU A C 1
ATOM 867 O O . LEU A 1 114 ? 3.260 -3.386 -19.028 1.00 74.00 114 LEU A O 1
ATOM 871 N N . PRO A 1 115 ? 2.779 -5.107 -20.397 1.00 66.12 115 PRO A N 1
ATOM 872 C CA . PRO A 1 115 ? 2.863 -4.286 -21.594 1.00 66.12 115 PRO A CA 1
ATOM 873 C C . PRO A 1 115 ? 1.698 -3.292 -21.563 1.00 66.12 115 PRO A C 1
ATOM 875 O O . PRO A 1 115 ? 0.552 -3.673 -21.328 1.00 66.12 115 PRO A O 1
ATOM 878 N N . ILE A 1 116 ? 1.984 -2.007 -21.768 1.00 56.22 116 ILE A N 1
ATOM 879 C CA . ILE A 1 116 ? 0.943 -0.978 -21.807 1.00 56.22 116 ILE A CA 1
ATOM 880 C C . ILE A 1 116 ? 0.081 -1.241 -23.046 1.00 56.22 116 ILE A C 1
ATOM 882 O O . ILE A 1 116 ? 0.501 -0.969 -24.169 1.00 56.22 116 ILE A O 1
ATOM 886 N N . ILE A 1 117 ? -1.128 -1.765 -22.850 1.00 46.41 117 ILE A N 1
ATOM 887 C CA . ILE A 1 117 ? -2.152 -1.815 -23.893 1.00 46.41 117 ILE A CA 1
ATOM 888 C C . ILE A 1 117 ? -3.035 -0.587 -23.683 1.00 46.41 117 ILE A C 1
ATOM 890 O O . ILE A 1 117 ? -3.896 -0.564 -22.806 1.00 46.41 117 ILE A O 1
ATOM 894 N N . LEU A 1 118 ? -2.799 0.463 -24.471 1.00 37.38 118 LEU A N 1
ATOM 895 C CA . LEU A 1 118 ? -3.718 1.595 -24.564 1.00 37.38 118 LEU A CA 1
ATOM 896 C C . LEU A 1 118 ? -4.999 1.115 -25.255 1.00 37.38 118 LEU A C 1
ATOM 898 O O . LEU A 1 118 ? -5.093 1.106 -26.481 1.00 37.38 118 LEU A O 1
ATOM 902 N N . LEU A 1 119 ? -5.990 0.701 -24.470 1.00 37.38 119 LEU A N 1
ATOM 903 C CA . LEU A 1 119 ? -7.336 0.457 -24.975 1.00 37.38 119 LEU A CA 1
ATOM 904 C C . LEU A 1 119 ? -8.036 1.808 -25.148 1.00 37.38 119 LEU A C 1
ATOM 906 O O . LEU A 1 119 ? -8.673 2.326 -24.235 1.00 37.38 119 LEU A O 1
ATOM 910 N N . SER A 1 120 ? -7.883 2.409 -26.330 1.00 36.28 120 SER A N 1
ATOM 911 C CA . SER A 1 120 ? -8.768 3.492 -26.764 1.00 36.28 120 SER A CA 1
ATOM 912 C C . SER A 1 120 ? -10.180 2.915 -26.915 1.00 36.28 120 SER A C 1
ATOM 914 O O . SER A 1 120 ? -10.370 1.929 -27.627 1.00 36.28 120 SER A O 1
ATOM 916 N N . GLY A 1 121 ? -11.154 3.494 -26.210 1.00 38.16 121 GLY A N 1
ATOM 917 C CA . GLY A 1 121 ? -12.493 2.940 -25.967 1.00 38.16 121 GLY A CA 1
ATOM 918 C C . GLY A 1 121 ? -13.438 2.793 -27.168 1.00 38.16 121 GLY A C 1
ATOM 919 O O . GLY A 1 121 ? -14.644 2.834 -26.963 1.00 38.16 121 GLY A O 1
ATOM 920 N N . ASN A 1 122 ? -12.940 2.610 -28.396 1.00 36.81 122 ASN A N 1
ATOM 921 C CA . ASN A 1 122 ? -13.774 2.569 -29.603 1.00 36.81 122 ASN A CA 1
ATOM 922 C C . ASN A 1 122 ? -13.752 1.251 -30.394 1.00 36.81 122 ASN A C 1
ATOM 924 O O . ASN A 1 122 ? -14.387 1.191 -31.445 1.00 36.81 122 ASN A O 1
ATOM 928 N N . HIS A 1 123 ? -13.109 0.176 -29.920 1.00 36.06 123 HIS A N 1
ATOM 929 C CA . HIS A 1 123 ? -13.204 -1.126 -30.596 1.00 36.06 123 HIS A CA 1
ATOM 930 C C . HIS A 1 123 ? -13.370 -2.301 -29.621 1.00 36.06 123 HIS A C 1
ATOM 932 O O . HIS A 1 123 ? -12.628 -2.382 -28.641 1.00 36.06 123 HIS A O 1
ATOM 938 N N . PRO A 1 124 ? -14.310 -3.236 -29.877 1.00 39.53 124 PRO A N 1
ATOM 939 C CA . PRO A 1 124 ? -14.419 -4.458 -29.094 1.00 39.53 124 PRO A CA 1
ATOM 940 C C . PRO A 1 124 ? -13.181 -5.320 -29.358 1.00 39.53 124 PRO A C 1
ATOM 942 O O . PRO A 1 124 ? -12.905 -5.705 -30.495 1.00 39.53 124 PRO A O 1
ATOM 945 N N . VAL A 1 125 ? -12.412 -5.598 -28.308 1.00 47.84 125 VAL A N 1
ATOM 946 C CA . VAL A 1 125 ? -11.222 -6.443 -28.401 1.00 47.84 125 VAL A CA 1
ATOM 947 C C . VAL A 1 125 ? -11.648 -7.900 -28.343 1.00 47.84 125 VAL A C 1
ATOM 949 O O . VAL A 1 125 ? -12.174 -8.369 -27.338 1.00 47.84 125 VAL A O 1
ATOM 952 N N . ASN A 1 126 ? -11.397 -8.614 -29.435 1.00 34.25 126 ASN A N 1
ATOM 953 C CA . ASN A 1 126 ? -11.378 -10.066 -29.448 1.00 34.25 126 ASN A CA 1
ATOM 954 C C . ASN A 1 126 ? -10.088 -10.519 -28.734 1.00 34.25 126 ASN A C 1
ATOM 956 O O . ASN A 1 126 ? -9.003 -10.163 -29.205 1.00 34.25 126 ASN A O 1
ATOM 960 N N . PRO A 1 127 ? -10.150 -11.228 -27.593 1.00 40.03 127 PRO A N 1
ATOM 961 C CA . PRO A 1 127 ? -8.946 -11.658 -26.901 1.00 40.03 127 PRO A CA 1
ATOM 962 C C . PRO A 1 127 ? -8.247 -12.753 -27.715 1.00 40.03 127 PRO A C 1
ATOM 964 O O . PRO A 1 127 ? -8.703 -13.894 -27.779 1.00 40.03 127 PRO A O 1
ATOM 967 N N . SER A 1 128 ? -7.114 -12.415 -28.331 1.00 35.25 128 SER A N 1
ATOM 968 C CA . SER A 1 128 ? -6.168 -13.421 -28.816 1.00 35.25 128 SER A CA 1
ATOM 969 C C . SER A 1 128 ? -5.641 -14.221 -27.615 1.00 35.25 128 SER A C 1
ATOM 971 O O . SER A 1 128 ? -5.234 -13.612 -26.622 1.00 35.25 128 SER A O 1
ATOM 973 N N . PRO A 1 129 ? -5.630 -15.563 -27.664 1.00 37.75 129 PRO A N 1
ATOM 974 C CA . PRO A 1 129 ? -5.208 -16.374 -26.533 1.00 37.75 129 PRO A CA 1
ATOM 975 C C . PRO A 1 129 ? -3.714 -16.174 -26.263 1.00 37.75 129 PRO A C 1
ATOM 977 O O . PRO A 1 129 ? -2.874 -16.365 -27.144 1.00 37.75 129 PRO A O 1
ATOM 980 N N . LEU A 1 130 ? -3.391 -15.800 -25.023 1.00 38.19 130 LEU A N 1
ATOM 981 C CA . LEU A 1 130 ? -2.036 -15.835 -24.483 1.00 38.19 130 LEU A CA 1
ATOM 982 C C . LEU A 1 130 ? -1.484 -17.261 -24.637 1.00 38.19 130 LEU A C 1
ATOM 984 O O . LEU A 1 130 ? -2.006 -18.210 -24.051 1.00 38.19 130 LEU A O 1
ATOM 988 N N . LEU A 1 131 ? -0.430 -17.411 -25.439 1.00 40.22 131 LEU A N 1
ATOM 989 C CA . LEU A 1 131 ? 0.351 -18.642 -25.525 1.00 40.22 131 LEU A CA 1
ATOM 990 C C . LEU A 1 131 ? 1.104 -18.832 -24.202 1.00 40.22 131 LEU A C 1
ATOM 992 O O . LEU A 1 131 ? 2.176 -18.268 -23.997 1.00 40.22 131 LEU A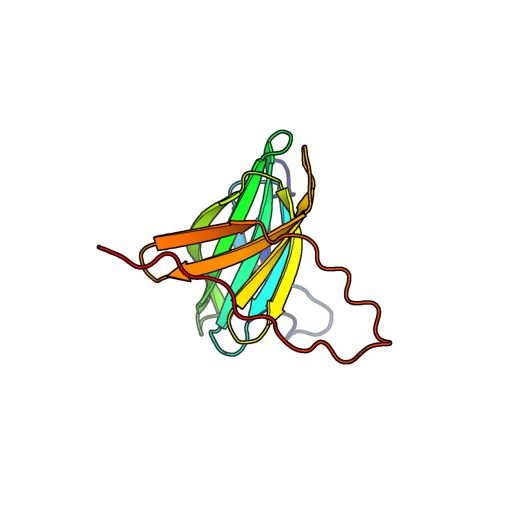 O 1
ATOM 996 N N . LEU A 1 132 ? 0.534 -19.631 -23.301 1.00 36.28 132 LEU A N 1
ATOM 997 C CA . LEU A 1 132 ? 1.278 -20.215 -22.189 1.00 36.28 132 LEU A CA 1
ATOM 998 C C . LEU A 1 132 ? 2.314 -21.202 -22.761 1.00 36.28 132 LEU A C 1
ATOM 1000 O O . LEU A 1 132 ? 1.940 -22.058 -23.573 1.00 36.28 132 LEU A O 1
ATOM 1004 N N . PRO A 1 133 ? 3.597 -21.137 -22.365 1.00 35.84 133 PRO A N 1
ATOM 1005 C CA . PRO A 1 133 ? 4.544 -22.190 -22.700 1.00 35.84 133 PRO A CA 1
ATOM 1006 C C . PRO A 1 133 ? 4.097 -23.490 -22.019 1.00 35.84 133 PRO A C 1
ATOM 1008 O O . PRO A 1 133 ? 3.855 -23.528 -20.812 1.00 35.84 133 PRO A O 1
ATOM 1011 N N . ARG A 1 134 ? 3.954 -24.561 -22.808 1.00 36.44 134 ARG A N 1
ATOM 1012 C CA . ARG A 1 134 ? 3.690 -25.906 -22.286 1.00 36.44 134 ARG A CA 1
ATOM 1013 C C . ARG A 1 134 ? 4.897 -26.353 -21.464 1.00 36.44 134 ARG A C 1
ATOM 1015 O O . ARG A 1 134 ? 6.015 -26.347 -21.973 1.00 36.44 134 ARG A O 1
ATOM 1022 N N . ALA A 1 135 ? 4.658 -26.737 -20.214 1.00 40.00 135 ALA A N 1
ATOM 1023 C CA . ALA A 1 135 ? 5.620 -27.505 -19.440 1.00 40.00 135 ALA A CA 1
ATOM 1024 C C . ALA A 1 135 ? 5.816 -28.870 -20.125 1.00 40.00 135 ALA A C 1
ATOM 1026 O O . ALA A 1 135 ? 4.828 -29.532 -20.452 1.00 40.00 135 ALA A O 1
ATOM 1027 N N . ASN A 1 136 ? 7.076 -29.230 -20.380 1.00 45.47 136 ASN A N 1
ATOM 1028 C CA . ASN A 1 136 ? 7.490 -30.591 -20.726 1.00 45.47 136 ASN A CA 1
ATOM 1029 C C . ASN A 1 136 ? 7.714 -31.399 -19.449 1.00 45.47 136 ASN A C 1
ATOM 1031 O O . ASN A 1 136 ? 8.201 -30.790 -18.468 1.00 45.47 136 ASN A O 1
#

Sequence (136 aa):
MNADGYLVILDISTQNMFTSIQQLGLTGSLTAMIFDPQSNILYAGGKIEKNIGFISTIEITPERQMKVIQSIDMPEFPLSLGLAEGSLFSGAEGYQGGLYLILIFIINVCIIKLPIILLSGNHPVNPSPLLLPRAN

Secondary structure (DSSP, 8-state):
--GGGEEEEEE-SSTT--EEEEEEE-SSEEEEEEEETTTTEEEEEEEEETTEEEEEEEEE-TTS-EEEEEEEEESSEEEEEEEETTEEEEEEESSS-EEEEEEEETTEEEEEEEP-----TTSPPP-PPP-PPPP-

pLDDT: mean 79.49, std 19.71, range [34.25, 96.06]

Foldseek 3Di:
DPPQFKDFDWDPVDPPDTDTPDIDGHQAGWQEWDADPVQQWIWTKFDNDAFKIKIWIWHQDPVRDIDTQDMDIDSGTFNYWDDDPNWIWGQGDHDVTAIWTWDDDSPDIDIDGDDDDPPPPPDDDDDDDDDDDDDD